Protein AF-A0A445AL05-F1 (afdb_monomer_lite)

Secondary structure (DSSP, 8-state):
-HHHHHHHHHHHHHHHHHHHHHHHHHHHHHHHHH---HHHHHHHHHHHHHHHHHHHHHHHHHHHHHHHHTSPP-

pLDDT: mean 90.74, std 7.87, range [57.88, 97.06]

Organism: Arachis hypogaea (NCBI:txid3818)

InterPro domains:
  IPR006702 Casparian strip membrane protein domain [PF04535] (3-56)

Foldseek 3Di:
DVLVCQLVVLVVLLVVLVVVLVVLVVVLVVVVVVPNDPVSVVSVVVSVVSVVVSVVSVVSNVVSVVCVVPDDDD

Sequence (74 aa):
MAAIIDFAGDQIMAYLLLSSASSAIPITNRMRENSDNIFTDSSSTAICMSIFAFICLAVSALISGFKLSTQPYI

Structure (mmCIF, N/CA/C/O backbone):
data_AF-A0A445AL05-F1
#
_entry.id   AF-A0A445AL05-F1
#
loop_
_atom_site.group_PDB
_atom_site.id
_atom_site.type_symbol
_atom_site.label_atom_id
_atom_site.label_alt_id
_atom_site.label_comp_id
_atom_site.label_asym_id
_atom_site.label_entity_id
_atom_site.label_seq_id
_atom_site.pdbx_PDB_ins_code
_atom_site.Cartn_x
_atom_site.Cartn_y
_atom_site.Cartn_z
_atom_site.occupancy
_atom_site.B_iso_or_equiv
_atom_site.auth_seq_id
_atom_site.auth_comp_id
_atom_site.auth_asym_id
_atom_site.auth_atom_id
_atom_site.pdbx_PDB_model_num
ATOM 1 N N . MET A 1 1 ? -22.144 1.196 10.045 1.00 65.12 1 MET A N 1
ATOM 2 C CA . MET A 1 1 ? -22.002 0.967 8.589 1.00 65.12 1 MET A CA 1
ATOM 3 C C . MET A 1 1 ? -20.878 1.795 7.975 1.00 65.12 1 MET A C 1
ATOM 5 O O . MET A 1 1 ? -19.976 1.196 7.416 1.00 65.12 1 MET A O 1
ATOM 9 N N . ALA A 1 2 ? -20.870 3.129 8.122 1.00 81.44 2 ALA A N 1
ATOM 10 C CA . ALA A 1 2 ? -19.827 3.985 7.536 1.00 81.44 2 ALA A CA 1
ATOM 11 C C . ALA A 1 2 ? -18.386 3.582 7.925 1.00 81.44 2 ALA A C 1
ATOM 13 O O . ALA A 1 2 ? -17.561 3.417 7.039 1.00 81.44 2 ALA A O 1
ATOM 14 N N . ALA A 1 3 ? -18.109 3.310 9.208 1.00 85.19 3 ALA A N 1
ATOM 15 C CA . ALA A 1 3 ? -16.770 2.897 9.657 1.00 85.19 3 ALA A CA 1
ATOM 16 C C . ALA A 1 3 ? -16.316 1.528 9.110 1.00 85.19 3 ALA A C 1
ATOM 18 O O . ALA A 1 3 ? -15.129 1.307 8.916 1.00 85.19 3 ALA A O 1
ATOM 19 N N . ILE A 1 4 ? -17.253 0.611 8.834 1.00 88.94 4 ILE A N 1
ATOM 20 C CA . ILE A 1 4 ? -16.935 -0.690 8.218 1.00 88.94 4 ILE A CA 1
ATOM 21 C C . ILE A 1 4 ? -16.528 -0.489 6.758 1.00 88.94 4 ILE A C 1
ATOM 23 O O . ILE A 1 4 ? -15.576 -1.110 6.301 1.00 88.94 4 ILE A O 1
ATOM 27 N N . ILE A 1 5 ? -17.252 0.367 6.031 1.00 91.00 5 ILE A N 1
ATOM 28 C CA . ILE A 1 5 ? -16.971 0.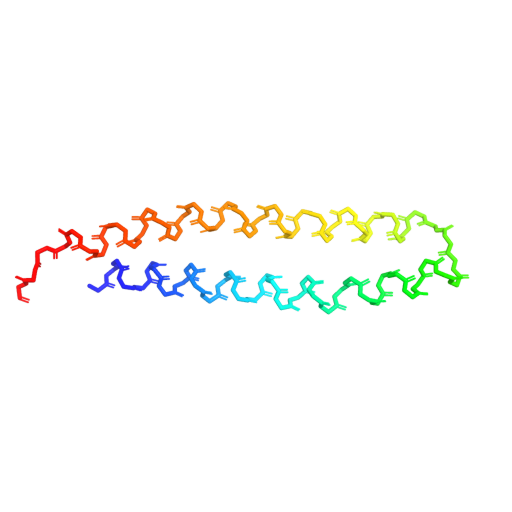663 4.620 1.00 91.00 5 ILE A CA 1
ATOM 29 C C . ILE A 1 5 ? -15.628 1.384 4.486 1.00 91.00 5 ILE A C 1
ATOM 31 O O . ILE A 1 5 ? -14.852 1.035 3.605 1.00 91.00 5 ILE A O 1
ATOM 35 N N . ASP A 1 6 ? -15.349 2.337 5.374 1.00 91.62 6 ASP A N 1
ATOM 36 C CA . ASP A 1 6 ? -14.079 3.065 5.433 1.00 91.62 6 ASP A CA 1
ATOM 37 C C . ASP A 1 6 ? -12.901 2.103 5.672 1.00 91.62 6 ASP A C 1
ATOM 39 O O . ASP A 1 6 ? -11.983 2.022 4.858 1.00 91.62 6 ASP A O 1
ATOM 43 N N . PHE A 1 7 ? -13.005 1.243 6.693 1.00 92.44 7 PHE A N 1
ATOM 44 C CA . PHE A 1 7 ? -11.969 0.257 6.996 1.00 92.44 7 PHE A CA 1
ATOM 45 C C . PHE A 1 7 ? -11.786 -0.772 5.871 1.00 92.44 7 PHE A C 1
ATOM 47 O O . PHE A 1 7 ? -10.660 -1.091 5.492 1.00 92.44 7 PHE A O 1
ATOM 54 N N . ALA A 1 8 ? -12.880 -1.296 5.307 1.00 94.38 8 ALA A N 1
ATOM 55 C CA . ALA A 1 8 ? -12.819 -2.245 4.196 1.00 94.38 8 ALA A CA 1
ATOM 56 C C . ALA A 1 8 ? -12.224 -1.609 2.929 1.00 94.38 8 ALA A C 1
ATOM 58 O O . ALA A 1 8 ? -11.447 -2.257 2.229 1.00 94.38 8 ALA A O 1
ATOM 59 N N . GLY A 1 9 ? -12.556 -0.345 2.655 1.00 94.50 9 GLY A N 1
ATOM 60 C CA . GLY A 1 9 ? -11.973 0.436 1.568 1.00 94.50 9 GLY A CA 1
ATOM 61 C C . GLY A 1 9 ? -10.461 0.567 1.719 1.00 94.50 9 GLY A C 1
ATOM 62 O O . GLY A 1 9 ? -9.731 0.242 0.781 1.00 94.50 9 GLY A O 1
ATOM 63 N N . ASP A 1 10 ? -9.993 0.927 2.915 1.00 94.88 10 ASP A N 1
ATOM 64 C CA . ASP A 1 10 ? -8.566 1.015 3.225 1.00 94.88 10 ASP A CA 1
ATOM 65 C C . ASP A 1 10 ? -7.844 -0.326 2.997 1.00 94.88 10 ASP A C 1
ATOM 67 O O . ASP A 1 10 ? -6.785 -0.356 2.367 1.00 94.88 10 ASP A O 1
ATOM 71 N N . GLN A 1 11 ? -8.432 -1.455 3.420 1.00 94.69 11 GLN A N 1
ATOM 72 C CA . GLN A 1 11 ? -7.850 -2.788 3.195 1.00 94.69 11 GLN A CA 1
ATOM 73 C C . GLN A 1 11 ? -7.781 -3.167 1.706 1.00 94.69 11 GLN A C 1
ATOM 75 O O . GLN A 1 11 ? -6.759 -3.680 1.243 1.00 94.69 11 GLN A O 1
ATOM 80 N N . ILE A 1 12 ? -8.850 -2.913 0.941 1.00 97.06 12 ILE A N 1
ATOM 81 C CA . ILE A 1 12 ? -8.901 -3.220 -0.497 1.00 97.06 12 ILE A CA 1
ATOM 82 C C . ILE A 1 12 ? -7.852 -2.397 -1.249 1.00 97.06 12 ILE A C 1
ATOM 84 O O . ILE A 1 12 ? -7.091 -2.947 -2.046 1.00 97.06 12 ILE A O 1
ATOM 88 N N . MET A 1 13 ? -7.775 -1.091 -0.979 1.00 96.25 13 MET A N 1
ATOM 89 C CA . MET A 1 13 ? -6.818 -0.204 -1.643 1.00 96.25 13 MET A CA 1
ATOM 90 C C . MET A 1 13 ? -5.376 -0.558 -1.281 1.00 96.25 13 MET A C 1
ATOM 92 O O . MET A 1 13 ? -4.518 -0.608 -2.164 1.00 96.25 13 MET A O 1
ATOM 96 N N . ALA A 1 14 ? -5.113 -0.889 -0.014 1.00 96.25 14 ALA A N 1
ATOM 97 C CA . ALA A 1 14 ? -3.808 -1.363 0.429 1.00 96.25 14 ALA A CA 1
ATOM 98 C C . ALA A 1 14 ? -3.383 -2.645 -0.313 1.00 96.25 14 ALA A C 1
ATOM 100 O O . ALA A 1 14 ? -2.258 -2.727 -0.811 1.00 96.25 14 ALA A O 1
ATOM 101 N N . TYR A 1 15 ? -4.288 -3.619 -0.459 1.00 95.62 15 TYR A N 1
ATOM 102 C CA . TYR A 1 15 ? -4.009 -4.853 -1.198 1.00 95.62 15 TYR A CA 1
ATOM 103 C C . TYR A 1 15 ? -3.724 -4.593 -2.684 1.00 95.62 15 TYR A C 1
ATOM 105 O O . TYR A 1 15 ? -2.759 -5.126 -3.231 1.00 95.62 15 TYR A O 1
ATOM 113 N N . LEU A 1 16 ? -4.518 -3.738 -3.336 1.00 96.25 16 LEU A N 1
ATOM 114 C CA . LEU A 1 16 ? -4.338 -3.398 -4.751 1.00 96.25 16 LEU A CA 1
ATOM 115 C C . LEU A 1 16 ? -3.017 -2.658 -5.012 1.00 96.25 16 LEU A C 1
ATOM 117 O O . LEU A 1 16 ? -2.310 -2.978 -5.973 1.00 96.25 16 LEU A O 1
ATOM 121 N N . LEU A 1 17 ? -2.646 -1.703 -4.153 1.00 95.62 17 LEU A N 1
ATOM 122 C CA . LEU A 1 17 ? -1.364 -1.000 -4.257 1.00 95.62 17 LEU A CA 1
ATOM 123 C C . LEU A 1 17 ? -0.188 -1.959 -4.086 1.00 95.62 17 LEU A C 1
ATOM 125 O O . LEU A 1 17 ? 0.725 -1.961 -4.908 1.00 95.62 17 LEU A O 1
ATOM 129 N N . LEU A 1 18 ? -0.228 -2.822 -3.071 1.00 94.62 18 LEU A N 1
ATOM 130 C CA . LEU A 1 18 ? 0.857 -3.769 -2.837 1.00 94.62 18 LEU A CA 1
ATOM 131 C C . LEU A 1 18 ? 0.957 -4.810 -3.964 1.00 94.62 18 LEU A C 1
ATOM 133 O O . LEU A 1 18 ? 2.055 -5.125 -4.421 1.00 94.62 18 LEU A O 1
ATOM 137 N N . SER A 1 19 ? -0.182 -5.300 -4.462 1.00 96.44 19 SER A N 1
ATOM 138 C CA . SER A 1 19 ? -0.243 -6.247 -5.581 1.00 96.44 19 SER A CA 1
ATOM 139 C C . SER A 1 19 ? 0.307 -5.646 -6.878 1.00 96.44 19 SER A C 1
ATOM 141 O O . SER A 1 19 ? 1.052 -6.308 -7.609 1.00 96.44 19 SER A O 1
ATOM 143 N N . SER A 1 20 ? -0.047 -4.394 -7.181 1.00 96.12 20 SER A N 1
ATOM 144 C CA . SER A 1 20 ? 0.451 -3.698 -8.373 1.00 96.12 20 SER A CA 1
ATOM 145 C C . SER A 1 20 ? 1.946 -3.393 -8.265 1.00 96.12 20 SER A C 1
ATOM 147 O O . SER A 1 20 ? 2.690 -3.707 -9.195 1.00 96.12 20 SER A O 1
ATOM 149 N N . ALA A 1 21 ? 2.416 -2.901 -7.112 1.00 95.25 21 ALA A N 1
ATOM 150 C CA . ALA A 1 21 ? 3.836 -2.681 -6.847 1.00 95.25 21 ALA A CA 1
ATOM 151 C C . ALA A 1 21 ? 4.647 -3.981 -6.983 1.00 95.25 21 ALA A C 1
ATOM 153 O O . ALA A 1 21 ? 5.671 -4.007 -7.666 1.00 95.25 21 ALA A O 1
ATOM 154 N N . SER A 1 22 ? 4.156 -5.085 -6.410 1.00 95.62 22 SER A N 1
ATOM 155 C CA . SER A 1 22 ? 4.807 -6.399 -6.480 1.00 95.62 22 SER A CA 1
ATOM 156 C C . SER A 1 22 ? 4.972 -6.908 -7.913 1.00 95.62 22 SER A C 1
ATOM 158 O O . SER A 1 22 ? 5.999 -7.510 -8.218 1.00 95.62 22 SER A O 1
ATOM 160 N N . SER A 1 23 ? 4.009 -6.639 -8.799 1.00 95.94 23 SER A N 1
ATOM 161 C CA . SER A 1 23 ? 4.104 -7.009 -10.218 1.00 95.94 23 SER A CA 1
ATOM 162 C C . SER A 1 23 ? 4.999 -6.047 -11.012 1.00 95.94 23 SER A C 1
ATOM 164 O O . SER A 1 23 ? 5.712 -6.466 -11.924 1.00 95.94 23 SER A O 1
ATOM 166 N N . ALA A 1 24 ? 5.000 -4.760 -10.655 1.00 94.19 24 ALA A N 1
ATOM 167 C CA . ALA A 1 24 ? 5.772 -3.724 -11.335 1.00 94.19 24 ALA A CA 1
ATOM 168 C C . ALA A 1 24 ? 7.285 -3.814 -11.068 1.00 94.19 24 ALA A C 1
ATOM 170 O O . ALA A 1 24 ? 8.074 -3.555 -11.979 1.00 94.19 24 ALA A O 1
ATOM 171 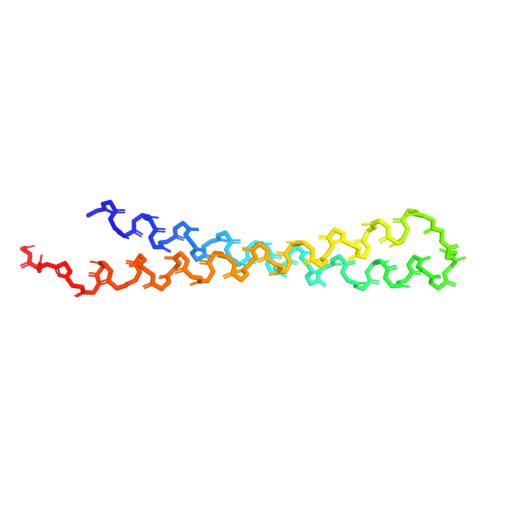N N . ILE A 1 25 ? 7.703 -4.216 -9.860 1.00 94.81 25 ILE A N 1
ATOM 172 C CA . ILE A 1 25 ? 9.120 -4.377 -9.477 1.00 94.81 25 ILE A CA 1
ATOM 173 C C . ILE A 1 25 ? 9.892 -5.318 -10.423 1.00 94.81 25 ILE A C 1
ATOM 175 O O . ILE A 1 25 ? 10.871 -4.866 -11.024 1.00 94.81 25 ILE A O 1
ATOM 179 N N . PRO A 1 26 ? 9.502 -6.597 -10.609 1.00 94.31 26 PRO A N 1
ATOM 180 C CA . PRO A 1 26 ? 10.257 -7.516 -11.456 1.00 94.31 26 PRO A CA 1
ATOM 181 C C . PRO A 1 26 ? 10.242 -7.088 -12.926 1.00 94.31 26 PRO A C 1
ATOM 183 O O . PRO A 1 26 ? 11.259 -7.227 -13.601 1.00 94.31 26 PRO A O 1
ATOM 186 N N . ILE A 1 27 ? 9.130 -6.534 -13.424 1.00 92.75 27 ILE A N 1
ATOM 187 C CA . ILE A 1 27 ? 9.042 -6.029 -14.802 1.00 92.75 27 ILE A CA 1
ATOM 188 C C . ILE A 1 27 ? 10.013 -4.862 -14.998 1.00 92.75 27 ILE A C 1
ATOM 190 O O . ILE A 1 27 ? 10.813 -4.888 -15.929 1.00 92.75 27 ILE A O 1
ATOM 194 N N . THR A 1 28 ? 10.007 -3.885 -14.092 1.00 92.12 28 THR A N 1
ATOM 195 C CA . THR A 1 28 ? 10.898 -2.717 -14.157 1.00 92.12 28 THR A CA 1
ATOM 196 C C . THR A 1 28 ? 12.364 -3.128 -14.059 1.00 92.12 28 THR A C 1
ATOM 198 O O . THR A 1 28 ? 13.185 -2.649 -14.839 1.00 92.12 28 THR A O 1
ATOM 201 N N . ASN A 1 29 ? 12.705 -4.064 -13.164 1.00 92.25 29 ASN A N 1
ATOM 202 C CA . ASN A 1 29 ? 14.082 -4.541 -13.041 1.00 92.25 29 ASN A CA 1
ATOM 203 C C . ASN A 1 29 ? 14.546 -5.283 -14.306 1.00 92.25 29 ASN A C 1
ATOM 205 O O . ASN A 1 29 ? 15.641 -5.019 -14.795 1.00 92.25 29 ASN A O 1
ATOM 209 N N . ARG A 1 30 ? 13.685 -6.123 -14.901 1.00 91.00 30 ARG A N 1
ATOM 210 C CA . ARG A 1 30 ? 13.963 -6.760 -16.199 1.00 91.00 30 ARG A CA 1
ATOM 211 C C . ARG A 1 30 ? 14.126 -5.735 -17.320 1.00 91.00 30 ARG A C 1
ATOM 213 O O . ARG A 1 30 ? 14.986 -5.907 -18.175 1.00 91.00 30 ARG A O 1
ATOM 220 N N . MET A 1 31 ? 13.330 -4.667 -17.344 1.00 89.00 31 MET A N 1
ATOM 221 C CA . MET A 1 31 ? 13.500 -3.596 -18.334 1.00 89.00 31 MET A CA 1
ATOM 222 C C . MET A 1 31 ? 14.840 -2.871 -18.151 1.00 89.00 31 MET A C 1
ATOM 224 O O . MET A 1 31 ? 15.499 -2.586 -19.149 1.00 89.00 31 MET A O 1
ATOM 228 N N . ARG A 1 32 ? 15.288 -2.665 -16.903 1.00 88.19 32 ARG A N 1
ATOM 229 C CA . ARG A 1 32 ? 16.587 -2.044 -16.592 1.00 88.19 32 ARG A CA 1
ATOM 230 C C . ARG A 1 32 ? 17.7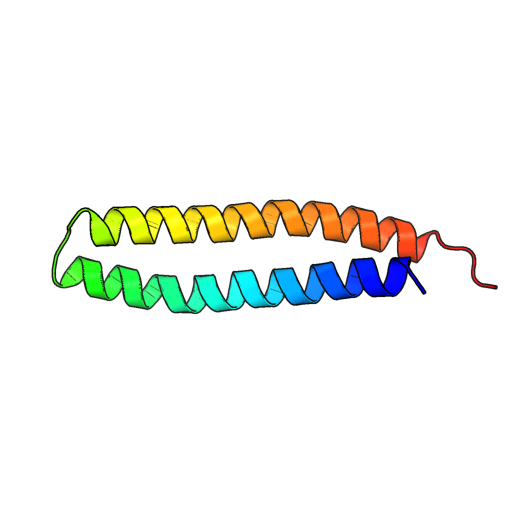82 -2.860 -17.069 1.00 88.19 32 ARG A C 1
ATOM 232 O O . ARG A 1 32 ? 18.740 -2.284 -17.562 1.00 88.19 32 ARG A O 1
ATOM 239 N N . GLU A 1 33 ? 17.711 -4.186 -16.955 1.00 86.81 33 GLU A N 1
ATOM 240 C CA . GLU A 1 33 ? 18.755 -5.095 -17.457 1.00 86.81 33 GLU A CA 1
ATOM 241 C C . GLU A 1 33 ? 18.938 -4.996 -18.978 1.00 86.81 33 GLU A C 1
ATOM 243 O O . GLU A 1 33 ? 20.047 -5.163 -19.477 1.00 86.81 33 GLU A O 1
ATOM 248 N N . ASN A 1 34 ? 17.858 -4.713 -19.714 1.00 79.19 34 ASN A N 1
ATOM 249 C CA . ASN A 1 34 ? 17.894 -4.587 -21.170 1.00 79.19 34 ASN A CA 1
ATOM 250 C C . ASN A 1 34 ? 18.265 -3.170 -21.627 1.00 79.19 34 ASN A C 1
ATOM 252 O O . ASN A 1 34 ? 18.887 -3.014 -22.675 1.00 79.19 34 ASN A O 1
ATOM 256 N N . SER A 1 35 ? 17.868 -2.139 -20.872 1.00 73.00 35 SER A N 1
ATOM 257 C CA . SER A 1 35 ? 18.241 -0.752 -21.143 1.00 73.00 35 SER A CA 1
ATOM 258 C C . SER A 1 35 ? 17.997 0.132 -19.915 1.00 73.00 35 SER A C 1
ATOM 260 O O . SER A 1 35 ? 16.856 0.321 -19.480 1.00 73.00 35 SER A O 1
ATOM 262 N N . ASP A 1 36 ? 19.065 0.726 -19.386 1.00 80.44 36 ASP A N 1
ATOM 263 C CA . ASP A 1 36 ? 18.963 1.718 -18.317 1.00 80.44 36 ASP A CA 1
ATOM 264 C C . ASP A 1 36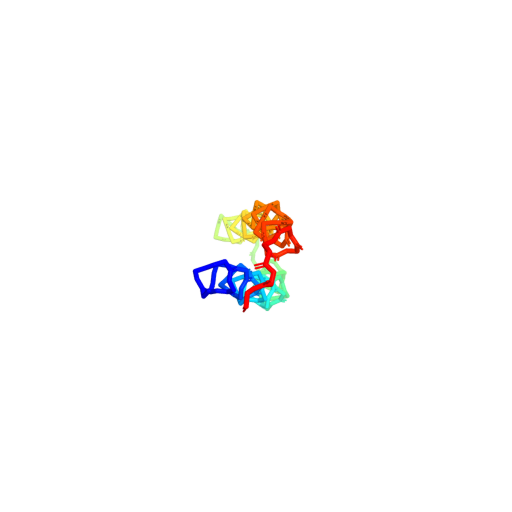 ? 18.685 3.102 -18.919 1.00 80.44 36 ASP A C 1
ATOM 266 O O . ASP A 1 36 ? 19.533 3.678 -19.595 1.00 80.44 36 ASP A O 1
ATOM 270 N N . ASN A 1 37 ? 17.457 3.596 -18.747 1.00 88.38 37 ASN A N 1
ATOM 271 C CA . ASN A 1 37 ? 16.953 4.821 -19.370 1.00 88.38 37 ASN A CA 1
ATOM 272 C C . ASN A 1 37 ? 16.040 5.580 -18.398 1.00 88.38 37 ASN A C 1
ATOM 274 O O . ASN A 1 37 ? 15.493 5.002 -17.457 1.00 88.38 37 ASN A O 1
ATOM 278 N N . ILE A 1 38 ? 15.747 6.846 -18.718 1.00 91.31 38 ILE A N 1
ATOM 279 C CA . ILE A 1 38 ? 14.832 7.709 -17.947 1.00 91.31 38 ILE A CA 1
ATOM 280 C C . ILE A 1 38 ? 13.448 7.083 -17.702 1.00 91.31 38 ILE A C 1
ATOM 282 O O . ILE A 1 38 ? 12.826 7.340 -16.675 1.00 91.31 38 ILE A O 1
ATOM 286 N N . PHE A 1 39 ? 12.972 6.228 -18.614 1.00 88.94 39 PHE A N 1
ATOM 287 C CA . PHE A 1 39 ? 11.717 5.492 -18.442 1.00 88.94 39 PHE A CA 1
ATOM 288 C C . PHE A 1 39 ? 11.778 4.522 -17.256 1.00 88.94 39 PHE A C 1
ATOM 290 O O . PHE A 1 39 ? 10.845 4.448 -16.457 1.00 88.94 39 PHE A O 1
ATOM 297 N N . THR A 1 40 ? 12.883 3.792 -17.126 1.00 89.31 40 THR A N 1
ATOM 298 C CA . THR A 1 40 ? 13.074 2.801 -16.067 1.00 89.31 40 THR A CA 1
ATOM 299 C C . THR A 1 40 ? 13.315 3.474 -14.717 1.00 89.31 40 THR A C 1
ATOM 301 O O . THR A 1 40 ? 12.772 3.026 -13.709 1.00 89.31 40 THR A O 1
ATOM 304 N N . ASP A 1 41 ? 14.037 4.597 -14.702 1.00 91.12 41 ASP A N 1
ATOM 305 C CA . ASP A 1 41 ? 14.208 5.439 -13.510 1.00 91.12 41 ASP A CA 1
ATOM 306 C C . ASP A 1 41 ? 12.873 6.043 -13.034 1.00 91.12 41 ASP A C 1
ATOM 308 O O . ASP A 1 41 ? 12.501 5.945 -11.859 1.00 91.12 41 ASP A O 1
ATOM 312 N N . SER A 1 42 ? 12.071 6.551 -13.976 1.00 93.88 42 SER A N 1
ATOM 313 C CA . SER A 1 42 ? 10.715 7.043 -13.700 1.00 93.88 42 SER A CA 1
ATOM 314 C C . SER A 1 42 ? 9.804 5.928 -13.175 1.00 93.88 42 SER A C 1
ATOM 316 O O . SER A 1 42 ? 9.058 6.137 -12.220 1.00 93.88 42 SER A O 1
ATOM 318 N N . SER A 1 43 ? 9.892 4.726 -13.753 1.00 93.50 43 SER A N 1
ATOM 319 C CA . SER A 1 43 ? 9.127 3.550 -13.313 1.00 93.50 43 SER A CA 1
ATOM 320 C C . SER A 1 43 ? 9.526 3.111 -11.901 1.00 93.50 43 SER A C 1
ATOM 322 O O . SER A 1 43 ? 8.661 2.843 -11.070 1.00 93.50 43 SER A O 1
ATOM 324 N N . SER A 1 44 ? 10.826 3.109 -11.592 1.00 93.62 44 SER A N 1
ATOM 325 C CA . SER A 1 44 ? 11.346 2.831 -10.248 1.00 93.62 44 SER A CA 1
ATOM 326 C C . SER A 1 44 ? 10.835 3.855 -9.228 1.00 93.62 44 SER A C 1
ATOM 328 O O . SER A 1 44 ? 10.353 3.487 -8.158 1.00 93.62 44 SER A O 1
ATOM 330 N N . THR A 1 45 ? 10.845 5.143 -9.582 1.00 95.31 45 THR A N 1
ATOM 331 C CA . THR A 1 45 ? 10.308 6.211 -8.725 1.00 95.31 45 THR A CA 1
ATOM 332 C C . THR A 1 45 ? 8.797 6.066 -8.513 1.00 95.31 45 THR A C 1
ATOM 334 O O . THR A 1 45 ? 8.315 6.231 -7.392 1.00 95.31 45 THR A O 1
ATOM 337 N N . ALA A 1 46 ? 8.040 5.693 -9.550 1.00 95.56 46 ALA A N 1
ATOM 338 C CA . ALA A 1 46 ? 6.605 5.426 -9.442 1.00 95.56 46 ALA A CA 1
ATOM 339 C C . ALA A 1 46 ? 6.304 4.244 -8.503 1.00 95.56 46 ALA A C 1
ATOM 341 O O . ALA A 1 46 ? 5.398 4.332 -7.674 1.00 95.56 46 ALA A O 1
ATOM 342 N N . ILE A 1 47 ? 7.100 3.170 -8.567 1.00 95.44 47 ILE A N 1
ATOM 343 C CA . ILE A 1 47 ? 7.010 2.047 -7.624 1.00 95.44 47 ILE A CA 1
ATOM 344 C C . ILE A 1 47 ? 7.260 2.533 -6.193 1.00 95.44 47 ILE A C 1
ATOM 346 O O . ILE A 1 47 ? 6.454 2.244 -5.308 1.00 95.44 47 ILE A O 1
ATOM 350 N N . CYS A 1 48 ? 8.310 3.323 -5.956 1.00 96.00 48 CYS A N 1
ATOM 351 C CA . CYS A 1 48 ? 8.576 3.899 -4.635 1.00 96.00 48 CYS A CA 1
ATOM 352 C C . CYS A 1 48 ? 7.395 4.741 -4.123 1.00 96.00 48 CYS A C 1
ATOM 354 O O . CYS A 1 48 ? 7.006 4.612 -2.963 1.00 96.00 48 CYS A O 1
ATOM 356 N N . MET A 1 49 ? 6.776 5.547 -4.990 1.00 96.12 49 MET A N 1
ATOM 357 C CA . MET A 1 49 ? 5.595 6.342 -4.635 1.00 96.12 49 MET A CA 1
ATOM 358 C C . MET A 1 49 ? 4.361 5.480 -4.350 1.00 96.12 49 MET A C 1
ATOM 360 O O . MET A 1 49 ? 3.589 5.8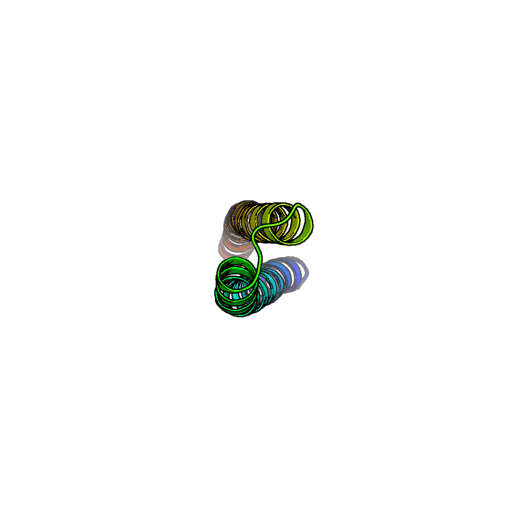12 -3.455 1.00 96.12 49 MET A O 1
ATOM 364 N N . SER A 1 50 ? 4.187 4.345 -5.035 1.00 95.69 50 SER A N 1
ATOM 365 C CA . SER A 1 50 ? 3.101 3.399 -4.735 1.00 95.69 50 SER A CA 1
ATOM 366 C C . SER A 1 50 ? 3.253 2.756 -3.349 1.00 95.69 50 SER A C 1
ATOM 368 O O . SER A 1 50 ? 2.277 2.641 -2.607 1.00 95.69 50 SER A O 1
ATOM 370 N N . ILE A 1 51 ? 4.487 2.425 -2.950 1.00 93.69 51 ILE A N 1
ATOM 371 C CA . ILE A 1 51 ? 4.801 1.912 -1.608 1.00 93.69 51 ILE A CA 1
ATOM 372 C C . ILE A 1 51 ? 4.599 3.012 -0.560 1.00 93.69 51 ILE A C 1
ATOM 374 O O . ILE A 1 51 ? 4.049 2.758 0.510 1.00 93.69 51 ILE A O 1
ATOM 378 N N . PHE A 1 52 ? 4.988 4.250 -0.865 1.00 95.88 52 PHE A N 1
ATOM 379 C CA . PHE A 1 52 ? 4.732 5.386 0.016 1.00 95.88 52 PHE A CA 1
ATOM 380 C C . PHE A 1 52 ? 3.228 5.621 0.225 1.00 95.88 52 PHE A C 1
ATOM 382 O O . PHE A 1 52 ? 2.776 5.761 1.360 1.00 95.88 52 PHE A O 1
ATOM 389 N N . ALA A 1 53 ? 2.434 5.566 -0.847 1.00 96.31 53 ALA A N 1
ATOM 390 C CA . ALA A 1 53 ? 0.979 5.650 -0.765 1.00 96.31 53 ALA A CA 1
ATOM 391 C C . ALA A 1 53 ? 0.382 4.517 0.088 1.00 96.31 53 ALA A C 1
ATOM 393 O O . ALA A 1 53 ? -0.516 4.767 0.892 1.00 96.31 53 ALA A O 1
ATOM 394 N N . PHE A 1 54 ? 0.918 3.295 -0.011 1.00 95.50 54 PHE A N 1
ATOM 395 C CA . PHE A 1 54 ? 0.538 2.188 0.870 1.00 95.50 54 PHE A CA 1
ATOM 396 C C . PHE A 1 54 ? 0.811 2.501 2.352 1.00 95.50 54 PHE A C 1
ATOM 398 O O . PHE A 1 54 ? -0.035 2.214 3.193 1.00 95.50 54 PHE A O 1
ATOM 405 N N . ILE A 1 55 ? 1.940 3.137 2.690 1.00 95.12 55 ILE A N 1
ATOM 406 C CA . ILE A 1 55 ? 2.239 3.554 4.074 1.00 95.12 55 ILE A CA 1
ATOM 407 C C . ILE A 1 55 ? 1.224 4.597 4.562 1.00 95.12 55 ILE A C 1
ATOM 409 O O . ILE A 1 55 ? 0.728 4.490 5.683 1.00 95.12 55 ILE A O 1
ATOM 413 N N . CYS A 1 56 ? 0.866 5.577 3.727 1.00 96.06 56 CYS A N 1
ATOM 414 C CA . CYS A 1 56 ? -0.180 6.547 4.063 1.00 96.06 56 CYS A CA 1
ATOM 415 C C . CYS A 1 56 ? -1.535 5.863 4.311 1.00 96.06 56 CYS A C 1
ATOM 417 O O . CYS A 1 56 ? -2.205 6.173 5.298 1.00 96.06 56 CYS A O 1
ATOM 419 N N . LEU A 1 57 ? -1.913 4.894 3.468 1.00 95.25 57 LEU A N 1
ATOM 420 C CA . LEU A 1 57 ? -3.124 4.097 3.674 1.00 95.25 57 LEU A CA 1
ATOM 421 C C . LEU A 1 57 ? -3.050 3.224 4.925 1.00 95.25 57 LEU A C 1
ATOM 423 O O . LEU A 1 57 ? -4.061 3.061 5.591 1.00 95.25 57 LEU A O 1
ATOM 427 N N . ALA A 1 58 ? -1.881 2.700 5.295 1.00 94.75 58 ALA A N 1
ATOM 428 C CA . ALA A 1 58 ? -1.729 1.942 6.533 1.00 94.75 58 ALA A CA 1
ATOM 429 C C . ALA A 1 58 ? -2.050 2.811 7.760 1.00 94.75 58 ALA A C 1
ATOM 431 O O . ALA A 1 58 ? -2.724 2.352 8.680 1.00 94.75 58 ALA A O 1
ATOM 432 N N . VAL A 1 59 ? -1.639 4.085 7.758 1.00 94.81 59 VAL A N 1
ATOM 433 C CA . VAL A 1 59 ? -2.020 5.037 8.815 1.00 94.81 59 VAL A CA 1
ATOM 434 C C . VAL A 1 59 ? -3.528 5.304 8.801 1.00 94.81 59 VAL A C 1
ATOM 436 O O . VAL A 1 59 ? -4.146 5.288 9.866 1.00 94.81 59 VAL A O 1
ATOM 439 N N . SER A 1 60 ? -4.133 5.482 7.620 1.00 94.38 60 SER A N 1
ATOM 440 C CA . SER A 1 60 ? -5.596 5.604 7.479 1.00 94.38 60 SER A CA 1
ATOM 441 C C . SER A 1 60 ? -6.319 4.386 8.063 1.00 94.38 60 SER A C 1
ATOM 443 O O . SER A 1 60 ? -7.164 4.531 8.945 1.00 94.38 60 SER A O 1
ATOM 445 N N . ALA A 1 61 ? -5.874 3.181 7.699 1.00 94.19 61 ALA A N 1
ATOM 446 C CA . ALA A 1 61 ? -6.445 1.920 8.148 1.00 94.19 61 ALA A CA 1
ATOM 447 C C . ALA A 1 61 ? -6.361 1.744 9.670 1.00 94.19 61 ALA A C 1
ATOM 449 O O . ALA A 1 61 ? -7.284 1.202 10.278 1.00 94.19 61 ALA A O 1
ATOM 450 N N . LEU A 1 62 ? -5.277 2.208 10.306 1.00 94.31 62 LEU A N 1
ATOM 451 C CA . LEU A 1 62 ? -5.148 2.203 11.766 1.00 94.31 62 LEU A CA 1
ATOM 452 C C . LEU A 1 62 ? -6.178 3.127 12.425 1.00 94.31 62 LEU A C 1
ATOM 454 O O . LEU A 1 62 ? -6.796 2.745 13.419 1.00 94.31 62 LEU A O 1
ATOM 458 N N . ILE A 1 63 ? -6.391 4.323 11.868 1.00 93.00 63 ILE A N 1
ATOM 459 C CA . ILE A 1 63 ? -7.384 5.281 12.374 1.00 93.00 63 ILE A CA 1
ATOM 460 C C . ILE A 1 63 ? -8.798 4.725 12.175 1.00 93.00 63 ILE A C 1
ATOM 462 O O . ILE A 1 63 ? -9.590 4.708 13.120 1.00 93.00 63 ILE A O 1
ATOM 466 N N . SER A 1 64 ? -9.101 4.227 10.976 1.00 92.38 64 SER A N 1
ATOM 467 C CA . SER A 1 64 ? -10.395 3.634 10.635 1.00 92.38 64 SER A CA 1
ATOM 468 C C . SER A 1 64 ? -10.693 2.395 11.486 1.00 92.38 64 SER A C 1
ATOM 470 O O . SER A 1 64 ? -11.765 2.277 12.083 1.00 92.38 64 SER A O 1
ATOM 472 N N . GLY A 1 65 ? -9.700 1.522 11.672 1.00 91.81 65 GLY A N 1
ATOM 473 C CA . GLY A 1 65 ? -9.791 0.346 12.536 1.00 91.81 65 GLY A CA 1
ATOM 474 C C . GLY A 1 65 ? -9.994 0.705 14.009 1.00 91.81 65 GLY A C 1
ATOM 475 O O . GLY A 1 65 ? -10.818 0.092 14.689 1.00 91.81 65 GLY A O 1
ATOM 476 N N . PHE A 1 66 ? -9.31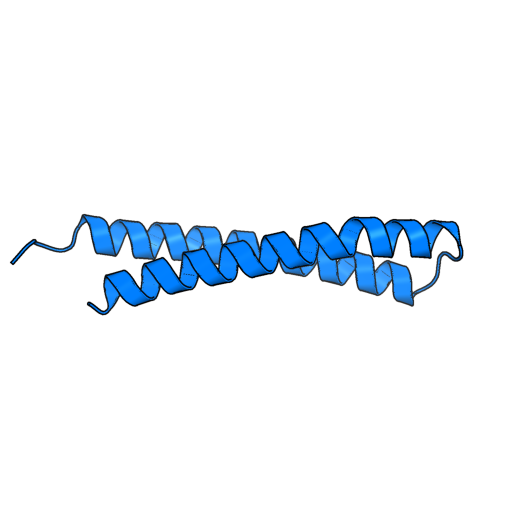8 1.745 14.508 1.00 91.50 66 PHE A N 1
ATOM 477 C CA . PHE A 1 66 ? -9.559 2.265 15.856 1.00 91.50 66 PHE A CA 1
ATOM 478 C C . PHE A 1 66 ? -10.985 2.809 16.005 1.00 91.50 66 PHE A C 1
ATOM 480 O O . PHE A 1 66 ? -11.660 2.543 17.004 1.00 91.50 66 PHE A O 1
ATOM 487 N N . LYS A 1 67 ? -11.477 3.548 15.004 1.00 88.62 67 LYS A N 1
ATOM 488 C CA . LYS A 1 67 ? -12.848 4.069 15.003 1.00 88.62 67 LYS A CA 1
ATOM 489 C C . LYS A 1 67 ? -13.887 2.958 14.960 1.00 88.62 67 LYS A C 1
ATOM 491 O O . LYS A 1 67 ? -14.880 3.065 15.672 1.00 88.62 67 LYS A O 1
ATOM 496 N N . LEU A 1 68 ? -13.634 1.900 14.196 1.00 88.62 68 LEU A N 1
ATOM 497 C CA . LEU A 1 68 ? -14.488 0.722 14.134 1.00 88.62 68 LEU A CA 1
ATOM 498 C C . LEU A 1 68 ? -14.503 -0.044 15.466 1.00 88.62 68 LEU A C 1
ATOM 500 O O . LEU A 1 68 ? -15.569 -0.407 15.947 1.00 88.62 68 LEU A O 1
ATOM 504 N N . SER A 1 69 ? -13.338 -0.236 16.091 1.00 88.00 69 SER A N 1
ATOM 505 C CA . SER A 1 69 ? -13.197 -0.945 17.374 1.00 88.00 69 SER A CA 1
ATOM 506 C C . SER A 1 69 ? -13.856 -0.206 18.547 1.00 88.00 69 SER A C 1
ATOM 508 O O . SER A 1 69 ? -14.433 -0.819 19.440 1.00 88.00 69 SER A O 1
ATOM 510 N N . THR A 1 70 ? -13.812 1.129 18.532 1.00 87.75 70 THR A N 1
ATOM 511 C CA . THR A 1 70 ? -14.420 1.982 19.571 1.00 87.75 70 THR A CA 1
ATOM 512 C C . THR A 1 70 ? -15.889 2.307 19.317 1.00 87.75 70 THR A C 1
ATOM 514 O O . THR A 1 70 ? -16.508 3.019 20.111 1.00 87.75 70 THR A O 1
ATOM 517 N N . GLN A 1 71 ? -16.462 1.814 18.218 1.00 82.38 71 GLN A N 1
ATOM 518 C CA . GLN A 1 71 ? -17.855 2.067 17.898 1.00 82.38 71 GLN A CA 1
ATOM 519 C C . GLN A 1 71 ? -18.747 1.261 18.861 1.00 82.38 71 GLN A C 1
ATOM 521 O O . GLN A 1 71 ? -18.618 0.037 18.912 1.00 82.38 71 GLN A O 1
ATOM 526 N N . PRO A 1 72 ? -19.636 1.908 19.644 1.00 74.31 72 PRO A N 1
ATOM 527 C CA . PRO A 1 72 ? -20.509 1.189 20.560 1.00 74.31 72 PRO A CA 1
ATOM 528 C C . PRO A 1 72 ? -21.408 0.258 19.750 1.00 74.31 72 PRO A C 1
ATOM 530 O O . PRO A 1 72 ? -22.064 0.693 18.799 1.00 74.31 72 PRO A O 1
ATOM 533 N N . TYR A 1 73 ? -21.399 -1.023 20.117 1.00 60.44 73 TYR A N 1
ATOM 534 C CA . TYR A 1 73 ? -22.362 -1.976 19.596 1.00 60.44 73 TYR A CA 1
ATOM 535 C C . TYR A 1 73 ? -23.749 -1.506 20.061 1.00 60.44 73 TYR A C 1
ATOM 537 O O . TYR A 1 73 ? -24.001 -1.354 21.256 1.00 60.44 73 TYR A O 1
ATOM 545 N N . ILE A 1 74 ? -24.615 -1.190 19.109 1.00 57.88 74 ILE A N 1
ATOM 546 C CA . ILE A 1 74 ? -26.065 -1.142 19.309 1.00 57.88 74 ILE A CA 1
ATOM 547 C C . ILE A 1 74 ? -26.655 -2.313 18.547 1.00 57.88 74 ILE A C 1
ATOM 549 O O . ILE A 1 74 ? -26.190 -2.545 17.406 1.00 57.88 74 ILE A O 1
#

Radius of gyration: 16.96 Å; chains: 1; bounding box: 45×15×42 Å